Protein AF-A0A6P0K9B2-F1 (afdb_monomer_lite)

Sequence (78 aa):
MFLAGLVPKLQQAGHWKFTHFRPGEGEDPFHSLALALVPLFMPKVVGDEKFKETSKIAKYLYNEDYPLSLLYFYRNPT

pLDDT: mean 76.1, std 12.54, range [43.12, 90.69]

Structure (mmCIF, N/CA/C/O backbone):
data_AF-A0A6P0K9B2-F1
#
_entry.id   AF-A0A6P0K9B2-F1
#
loop_
_atom_site.group_PDB
_atom_site.id
_atom_site.type_symbol
_atom_site.label_atom_id
_atom_site.label_alt_id
_atom_site.label_comp_id
_atom_site.label_asym_id
_atom_site.label_entity_id
_atom_site.label_seq_id
_atom_site.pdbx_PDB_ins_code
_atom_site.Cartn_x
_atom_site.Cartn_y
_atom_site.Cartn_z
_atom_site.occupancy
_atom_site.B_iso_or_equiv
_atom_site.auth_seq_id
_atom_site.auth_comp_id
_atom_site.auth_asym_id
_atom_site.auth_atom_id
_atom_site.pdbx_PDB_model_num
ATOM 1 N N . MET A 1 1 ? -20.157 2.893 -14.187 1.00 49.66 1 MET A N 1
ATOM 2 C CA . MET A 1 1 ? -20.844 3.377 -12.967 1.00 49.66 1 MET A CA 1
ATOM 3 C C . MET A 1 1 ? -21.636 2.206 -12.369 1.00 49.66 1 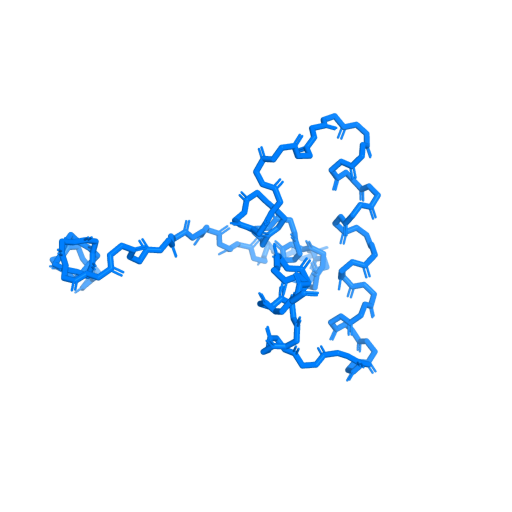MET A C 1
ATOM 5 O O . MET A 1 1 ? -22.801 2.060 -12.684 1.00 49.66 1 MET A O 1
ATOM 9 N N . PHE A 1 2 ? -20.997 1.286 -11.627 1.00 51.44 2 PHE A N 1
ATOM 10 C CA . PHE A 1 2 ? -21.653 0.039 -11.154 1.00 51.44 2 PHE A CA 1
ATOM 11 C C . PHE A 1 2 ? -21.367 -0.299 -9.673 1.00 51.44 2 PHE A C 1
ATOM 13 O O . PHE A 1 2 ? -22.070 -1.098 -9.071 1.00 51.44 2 PHE A O 1
ATOM 20 N N . LEU A 1 3 ? -20.380 0.356 -9.044 1.00 53.88 3 LEU A N 1
ATOM 21 C CA . LEU A 1 3 ? -19.967 0.084 -7.655 1.00 53.88 3 LEU A CA 1
ATOM 22 C C . LEU A 1 3 ? -20.570 1.039 -6.609 1.00 53.88 3 LEU A C 1
ATOM 24 O O . LEU A 1 3 ? -20.365 0.835 -5.413 1.00 53.88 3 LEU A O 1
ATOM 28 N N . ALA A 1 4 ? -21.332 2.057 -7.026 1.00 60.44 4 ALA A N 1
ATOM 29 C CA . ALA A 1 4 ? -21.812 3.119 -6.133 1.00 60.44 4 ALA A CA 1
ATOM 30 C C . ALA A 1 4 ? -22.708 2.609 -4.984 1.00 60.44 4 ALA A C 1
ATOM 32 O O . ALA A 1 4 ? -22.725 3.208 -3.915 1.00 60.44 4 ALA A O 1
ATOM 33 N N . GLY A 1 5 ? -23.405 1.481 -5.171 1.00 65.50 5 GLY A N 1
ATOM 34 C CA . GLY A 1 5 ? -24.225 0.849 -4.128 1.00 65.50 5 GLY A CA 1
ATOM 35 C C . GLY A 1 5 ? -23.525 -0.255 -3.325 1.00 65.50 5 GLY A C 1
ATOM 36 O O . GLY A 1 5 ? -24.042 -0.661 -2.286 1.00 65.50 5 GLY A O 1
ATOM 37 N N . LEU A 1 6 ? -22.368 -0.749 -3.781 1.00 72.56 6 LEU A N 1
ATOM 38 C CA . LEU A 1 6 ? -21.656 -1.855 -3.129 1.00 72.56 6 LEU A CA 1
ATOM 39 C C . LEU A 1 6 ? -20.740 -1.352 -2.008 1.00 72.56 6 LEU A C 1
ATOM 41 O O . LEU A 1 6 ? -20.719 -1.932 -0.926 1.00 72.56 6 LEU A O 1
ATOM 45 N N . VAL A 1 7 ? -20.036 -0.240 -2.242 1.00 72.69 7 VAL A N 1
ATOM 46 C CA . VAL A 1 7 ? -19.127 0.364 -1.253 1.00 72.69 7 VAL A CA 1
ATOM 47 C C . VAL A 1 7 ? -19.850 0.714 0.060 1.00 72.69 7 VAL A C 1
ATOM 49 O O . VAL A 1 7 ? -19.375 0.276 1.108 1.00 72.69 7 VAL A O 1
ATOM 52 N N . PRO A 1 8 ? -21.025 1.383 0.054 1.00 69.44 8 PRO A N 1
ATOM 53 C CA . PRO A 1 8 ? -21.737 1.709 1.293 1.00 69.44 8 PRO A CA 1
ATOM 54 C C . PRO A 1 8 ? -22.207 0.465 2.058 1.00 69.44 8 PRO A C 1
ATOM 56 O O . PRO A 1 8 ? -22.120 0.415 3.283 1.00 69.44 8 PRO A O 1
ATOM 59 N N . LYS A 1 9 ? -22.661 -0.573 1.340 1.00 76.50 9 LYS A N 1
ATOM 60 C CA . LYS A 1 9 ? -23.109 -1.837 1.945 1.00 76.50 9 LYS A CA 1
ATOM 61 C C . LYS A 1 9 ? -21.959 -2.586 2.618 1.00 76.50 9 LYS A C 1
ATOM 63 O O . LYS A 1 9 ? -22.125 -3.095 3.721 1.00 76.50 9 LYS A O 1
ATOM 68 N N . LEU A 1 10 ? -20.784 -2.619 1.989 1.00 73.38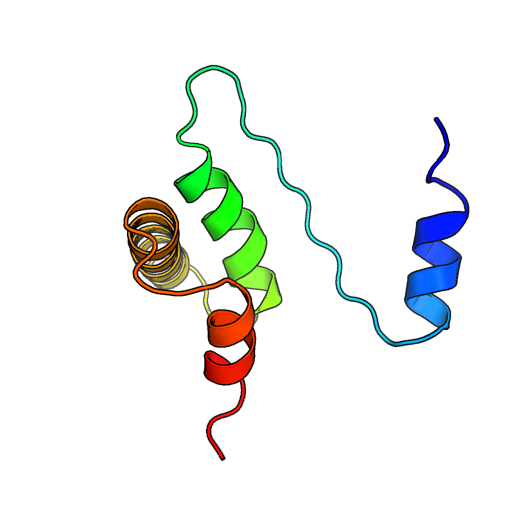 10 LEU A N 1
ATOM 69 C CA . LEU A 1 10 ? -19.593 -3.252 2.560 1.00 73.38 10 LEU A CA 1
ATOM 70 C C . LEU A 1 10 ? -19.052 -2.478 3.769 1.00 73.38 10 LEU A C 1
ATOM 72 O O . LEU A 1 10 ? -18.669 -3.092 4.761 1.00 73.38 10 LEU A O 1
ATOM 76 N N . GLN A 1 11 ? -19.085 -1.143 3.749 1.00 70.62 11 GLN A N 1
ATOM 77 C CA . GLN A 1 11 ? -18.718 -0.338 4.921 1.00 70.62 11 GLN A CA 1
ATOM 78 C C . GLN A 1 11 ? -19.589 -0.663 6.145 1.00 70.62 11 GLN A C 1
ATOM 80 O O . GLN A 1 11 ? -19.062 -0.789 7.249 1.00 70.62 11 GLN A O 1
ATOM 85 N N . GLN A 1 12 ? -20.897 -0.850 5.942 1.00 73.50 12 GLN A N 1
ATOM 86 C CA . GLN A 1 12 ? -21.851 -1.178 7.007 1.00 73.50 12 GLN A CA 1
ATOM 87 C C . GLN A 1 12 ? -21.734 -2.628 7.503 1.00 73.50 12 GLN A C 1
ATOM 89 O O . GLN A 1 12 ? -21.932 -2.879 8.687 1.00 73.50 12 GLN A O 1
ATOM 94 N N . ALA A 1 13 ? -21.403 -3.576 6.623 1.00 77.31 13 ALA A N 1
ATOM 95 C CA . ALA A 1 13 ? -21.438 -5.005 6.936 1.00 77.31 13 ALA A CA 1
ATOM 96 C C . ALA A 1 13 ? -20.216 -5.541 7.708 1.00 77.31 13 ALA A C 1
ATOM 98 O O . ALA A 1 13 ? -20.277 -6.660 8.211 1.00 77.31 13 ALA A O 1
ATOM 99 N N . GLY A 1 14 ? -19.097 -4.810 7.798 1.00 65.00 14 GLY A N 1
ATOM 100 C CA . GLY A 1 14 ? -17.895 -5.399 8.412 1.00 65.00 14 GLY A CA 1
ATOM 101 C C . GLY A 1 14 ? -16.669 -4.508 8.589 1.00 65.00 14 GLY A C 1
ATOM 102 O O . GLY A 1 14 ? -15.557 -5.022 8.533 1.00 65.00 14 GLY A O 1
ATOM 103 N N . HIS A 1 15 ? -16.831 -3.191 8.771 1.00 69.19 15 HIS A N 1
ATOM 104 C CA . HIS A 1 15 ? -15.708 -2.255 8.986 1.00 69.19 15 HIS A CA 1
ATOM 105 C C . HIS A 1 15 ? -14.637 -2.275 7.881 1.00 69.19 15 HIS A C 1
ATOM 107 O O . HIS A 1 15 ? -13.450 -2.043 8.134 1.00 69.19 15 HIS A O 1
ATOM 113 N N . TRP A 1 16 ? -15.050 -2.556 6.646 1.00 74.75 16 TRP A N 1
ATOM 114 C CA . TRP A 1 16 ? -14.151 -2.618 5.503 1.00 74.75 16 TRP A CA 1
ATOM 115 C C . TRP A 1 16 ? -13.456 -1.269 5.308 1.00 74.75 16 TRP A C 1
ATOM 117 O O . TRP A 1 16 ? -14.109 -0.224 5.228 1.00 74.75 16 TRP A O 1
ATOM 127 N N . LYS A 1 17 ? -12.122 -1.288 5.238 1.00 71.88 17 LYS A N 1
ATOM 128 C CA . LYS A 1 17 ? -11.327 -0.098 4.943 1.00 71.88 17 LYS A CA 1
ATOM 129 C C . LYS A 1 17 ? -11.037 -0.037 3.449 1.00 71.88 17 LYS A C 1
ATOM 131 O O . LYS A 1 17 ? -10.622 -1.028 2.856 1.00 71.88 17 LYS A O 1
ATOM 136 N N . PHE A 1 18 ? -11.214 1.139 2.864 1.00 78.06 18 PHE A N 1
ATOM 137 C CA . PHE A 1 18 ? -11.012 1.370 1.439 1.00 78.06 18 PHE A CA 1
ATOM 138 C C . PHE A 1 18 ? -9.808 2.276 1.222 1.00 78.06 18 PHE A C 1
ATOM 140 O O . PHE A 1 18 ? -9.560 3.191 2.006 1.00 78.06 18 PHE A O 1
ATOM 147 N N . THR A 1 19 ? -9.087 2.035 0.134 1.00 79.12 19 THR A N 1
ATOM 148 C CA . THR A 1 19 ? -8.066 2.947 -0.371 1.00 79.12 19 THR A CA 1
ATOM 149 C C . THR A 1 19 ? -8.241 3.131 -1.871 1.00 79.12 19 THR A C 1
ATOM 151 O O . THR A 1 19 ? -8.901 2.325 -2.529 1.00 79.12 19 THR A O 1
ATOM 154 N N . HIS A 1 20 ? -7.689 4.215 -2.402 1.00 77.81 20 HIS A N 1
ATOM 155 C CA . HIS A 1 20 ? -7.743 4.522 -3.823 1.00 77.81 20 HIS A CA 1
ATOM 156 C C . HIS A 1 20 ? -6.366 4.291 -4.425 1.00 77.81 20 HIS A C 1
ATOM 158 O O . HIS A 1 20 ? -5.384 4.877 -3.981 1.00 77.81 20 HIS A O 1
ATOM 164 N N . PHE A 1 21 ? -6.321 3.449 -5.449 1.00 82.25 21 PHE A N 1
ATOM 165 C CA . PHE A 1 21 ? -5.124 3.163 -6.219 1.00 82.25 21 PHE A CA 1
ATOM 166 C C . PHE A 1 21 ? -5.325 3.679 -7.640 1.00 82.25 21 PHE A C 1
ATOM 168 O O . PHE A 1 21 ? -6.325 3.364 -8.289 1.00 82.25 21 PHE A O 1
ATOM 175 N N . ARG A 1 22 ? -4.391 4.505 -8.104 1.00 76.56 22 ARG A N 1
ATOM 176 C CA . ARG A 1 22 ? -4.311 4.956 -9.490 1.00 76.56 22 ARG A CA 1
ATOM 177 C C . ARG A 1 22 ? -2.858 4.799 -9.926 1.00 76.56 22 ARG A C 1
ATOM 179 O O . ARG A 1 22 ? -2.055 5.627 -9.523 1.00 76.56 22 ARG A O 1
ATOM 186 N N . PRO A 1 23 ? -2.509 3.745 -10.672 1.00 74.12 23 PRO A N 1
ATOM 187 C CA . PRO A 1 23 ? -1.226 3.680 -11.347 1.00 74.12 23 PRO A CA 1
ATOM 188 C C . PRO A 1 23 ? -1.354 4.584 -12.572 1.00 74.12 23 PRO A C 1
ATOM 190 O O . PRO A 1 23 ? -1.952 4.186 -13.571 1.00 74.12 23 PRO A O 1
ATOM 193 N N . GLY A 1 24 ? -0.943 5.846 -12.466 1.00 66.38 24 GLY A N 1
ATOM 194 C CA . GLY A 1 24 ? -0.899 6.715 -13.641 1.00 66.38 24 GLY A CA 1
ATOM 195 C C . GLY A 1 24 ? -0.005 6.117 -14.736 1.00 66.38 24 GLY A C 1
ATOM 196 O O . GLY A 1 24 ? 0.843 5.264 -14.469 1.00 66.38 24 GLY A O 1
ATOM 197 N N . GLU A 1 25 ? -0.167 6.566 -15.980 1.00 64.50 25 GLU A N 1
ATOM 198 C CA . GLU A 1 25 ? 0.809 6.243 -17.025 1.00 64.50 25 GLU A CA 1
ATOM 199 C C . GLU A 1 25 ? 2.186 6.805 -16.633 1.00 64.50 25 GLU A C 1
ATOM 201 O O . GLU A 1 25 ? 2.313 7.987 -16.319 1.00 64.50 25 GLU A O 1
ATOM 206 N N . GLY A 1 26 ? 3.215 5.952 -16.628 1.00 68.69 26 GLY A N 1
ATOM 207 C CA . GLY A 1 26 ? 4.581 6.328 -16.244 1.00 68.69 26 GLY A CA 1
ATOM 208 C C . GLY A 1 26 ? 4.874 6.316 -14.737 1.00 68.69 26 GLY A C 1
ATOM 209 O O . GLY A 1 26 ? 6.007 6.600 -14.353 1.00 68.69 26 GLY A O 1
ATOM 210 N N . GLU A 1 27 ? 3.906 5.968 -13.885 1.00 73.88 27 GLU A N 1
ATOM 211 C CA . GLU A 1 27 ? 4.144 5.766 -12.451 1.00 73.88 27 GLU A CA 1
ATOM 212 C C . GLU A 1 27 ? 4.568 4.322 -12.141 1.00 73.88 27 GLU A C 1
ATOM 214 O O . GLU A 1 27 ? 4.109 3.376 -12.782 1.00 73.88 27 GLU A O 1
ATOM 219 N N . ASP A 1 28 ? 5.415 4.140 -11.122 1.00 85.94 28 ASP A N 1
ATOM 220 C CA . ASP A 1 28 ? 5.730 2.814 -10.584 1.00 85.94 28 ASP A CA 1
ATOM 221 C C . ASP A 1 28 ? 4.473 2.235 -9.897 1.00 85.94 28 ASP A C 1
ATOM 223 O O . ASP A 1 28 ? 4.050 2.749 -8.852 1.00 85.94 28 ASP A O 1
ATOM 227 N N . PRO A 1 29 ? 3.863 1.163 -10.441 1.00 86.94 29 PRO A N 1
ATOM 228 C CA . PRO A 1 29 ? 2.609 0.628 -9.925 1.00 86.94 29 PRO A CA 1
ATOM 229 C C . PRO A 1 29 ? 2.746 0.068 -8.504 1.00 86.94 29 PRO A C 1
ATOM 231 O O . PRO A 1 29 ? 1.783 0.120 -7.739 1.00 86.94 29 PRO A O 1
ATOM 234 N N . PHE A 1 30 ? 3.925 -0.426 -8.116 1.00 88.50 30 PHE A N 1
ATOM 235 C CA . PHE A 1 30 ? 4.178 -0.934 -6.769 1.00 88.50 30 PHE A CA 1
ATOM 236 C C . PHE A 1 30 ? 4.346 0.207 -5.774 1.00 88.50 30 PHE A C 1
ATOM 238 O O . PHE A 1 30 ? 3.846 0.119 -4.651 1.00 88.50 30 PHE A O 1
ATOM 245 N N . HIS A 1 31 ? 4.976 1.306 -6.193 1.00 89.88 31 HIS A N 1
ATOM 246 C CA . HIS A 1 31 ? 5.040 2.523 -5.392 1.00 89.88 31 HIS A CA 1
ATOM 247 C C . HIS A 1 31 ? 3.654 3.146 -5.195 1.00 89.88 31 HIS A C 1
ATOM 249 O O . HIS A 1 31 ? 3.264 3.415 -4.058 1.00 89.88 31 HIS A O 1
ATOM 255 N N . SER A 1 32 ? 2.872 3.308 -6.267 1.00 89.81 32 SER A N 1
ATOM 256 C CA . SER A 1 32 ? 1.510 3.853 -6.189 1.00 89.81 32 SER A CA 1
ATOM 257 C C . SER A 1 32 ? 0.583 2.952 -5.358 1.00 89.81 32 SER A C 1
ATOM 259 O O . SER A 1 32 ? -0.269 3.450 -4.616 1.00 89.81 32 SER A O 1
ATOM 261 N N . LEU A 1 33 ? 0.772 1.627 -5.404 1.00 89.12 33 LEU A N 1
ATOM 262 C CA . LEU A 1 33 ? 0.040 0.685 -4.556 1.00 89.12 33 LEU A CA 1
ATOM 263 C C . LEU A 1 33 ? 0.466 0.825 -3.093 1.00 89.12 33 LEU A C 1
ATOM 265 O O . LEU A 1 33 ? -0.386 0.984 -2.221 1.00 89.12 33 LEU A O 1
ATOM 269 N N . ALA A 1 34 ? 1.769 0.836 -2.811 1.00 89.69 34 ALA A N 1
ATOM 270 C CA . ALA A 1 34 ? 2.286 1.035 -1.463 1.00 89.69 34 ALA A CA 1
ATOM 271 C C . ALA A 1 34 ? 1.784 2.353 -0.850 1.00 89.69 34 ALA A C 1
ATOM 273 O O . ALA A 1 34 ? 1.352 2.370 0.302 1.00 89.69 34 ALA A O 1
ATOM 274 N N . LEU A 1 35 ? 1.739 3.433 -1.634 1.00 90.31 35 LEU A N 1
ATOM 275 C CA . LEU A 1 35 ? 1.257 4.745 -1.199 1.00 90.31 35 LEU A CA 1
ATOM 276 C C . LEU A 1 35 ? -0.215 4.695 -0.763 1.00 90.31 35 LEU A C 1
ATOM 278 O O . LEU A 1 35 ? -0.598 5.334 0.220 1.00 90.31 35 LEU A O 1
ATOM 282 N N . ALA A 1 36 ? -1.035 3.918 -1.476 1.00 89.44 36 ALA A N 1
ATOM 283 C CA . ALA A 1 36 ? -2.434 3.684 -1.139 1.00 89.44 36 ALA A CA 1
ATOM 284 C C . ALA A 1 36 ? -2.583 2.804 0.119 1.00 89.44 36 ALA A C 1
ATOM 286 O O . ALA A 1 36 ? -3.515 2.988 0.906 1.00 89.44 36 ALA A O 1
ATOM 287 N N . LEU A 1 37 ? -1.664 1.863 0.338 1.00 87.94 37 LEU A N 1
ATOM 288 C CA . LEU A 1 37 ? -1.703 0.906 1.445 1.00 87.94 37 LEU A CA 1
ATOM 289 C C . LEU A 1 37 ? -1.178 1.474 2.775 1.00 87.94 37 LEU A C 1
ATOM 291 O O . LEU A 1 37 ? -1.746 1.173 3.825 1.00 87.94 37 LEU A O 1
ATOM 295 N N . VAL A 1 38 ? -0.141 2.317 2.762 1.00 87.69 38 VAL A N 1
ATOM 296 C CA . VAL A 1 38 ? 0.464 2.885 3.985 1.00 87.69 38 VAL A CA 1
ATOM 297 C C . VAL A 1 38 ? -0.556 3.557 4.915 1.00 87.69 38 VAL A C 1
ATOM 299 O O . VAL A 1 38 ? -0.619 3.159 6.074 1.00 87.69 38 VAL A O 1
ATOM 302 N N . PRO A 1 39 ? -1.414 4.502 4.485 1.00 84.69 39 PRO A N 1
ATOM 303 C CA . PRO A 1 39 ? -2.392 5.115 5.392 1.00 84.69 39 PRO A CA 1
ATOM 304 C C . PRO A 1 39 ? -3.461 4.122 5.885 1.00 84.69 39 PRO A C 1
ATOM 306 O O . PRO A 1 39 ? -4.083 4.347 6.924 1.00 84.69 39 PRO A O 1
ATOM 309 N N . LEU A 1 40 ? -3.669 3.010 5.171 1.00 84.12 40 LEU A N 1
ATOM 310 C CA . LEU A 1 40 ? -4.626 1.965 5.537 1.00 84.12 40 LEU A CA 1
ATOM 311 C C . LEU A 1 40 ? -4.113 1.092 6.693 1.00 84.12 40 LEU A C 1
ATOM 313 O O . LEU A 1 40 ? -4.858 0.792 7.641 1.00 84.12 40 LEU A O 1
ATOM 317 N N . PHE A 1 41 ? -2.845 0.685 6.598 1.00 79.88 41 PHE A N 1
ATOM 318 C CA . PHE A 1 41 ? -2.174 -0.204 7.549 1.00 79.88 41 PHE A CA 1
ATOM 319 C C . PHE A 1 41 ? -1.494 0.550 8.692 1.00 79.88 41 PHE A C 1
ATOM 321 O O . PHE A 1 41 ? -1.506 0.080 9.828 1.00 79.88 41 PHE A O 1
ATOM 328 N N . MET A 1 42 ? -0.966 1.738 8.407 1.00 85.38 42 MET A N 1
ATOM 329 C CA . MET A 1 42 ? -0.134 2.544 9.297 1.00 85.38 42 MET A CA 1
ATOM 330 C C . MET A 1 42 ? -0.692 3.975 9.429 1.00 85.38 42 MET A C 1
ATOM 332 O O . MET A 1 42 ? -0.023 4.945 9.080 1.00 85.38 42 MET A O 1
ATOM 336 N N . PRO A 1 43 ? -1.914 4.156 9.967 1.00 81.88 43 PRO A N 1
ATOM 337 C CA . PRO A 1 43 ? -2.580 5.464 10.006 1.00 81.88 43 PRO A CA 1
ATOM 338 C C . PRO A 1 43 ? -1.866 6.512 10.875 1.00 81.88 43 PRO A C 1
ATOM 340 O O . PRO A 1 43 ? -2.199 7.690 10.801 1.00 81.88 43 PRO A O 1
ATOM 343 N N . LYS A 1 44 ? -0.912 6.094 11.719 1.00 85.88 44 LYS A N 1
ATOM 344 C CA . LYS A 1 44 ? -0.116 6.982 12.579 1.00 85.88 44 LYS A CA 1
ATOM 345 C C . LYS A 1 44 ? 1.161 7.499 11.904 1.00 85.88 44 LYS A C 1
ATOM 347 O O . LYS A 1 44 ? 1.785 8.404 12.444 1.00 85.88 44 LYS A O 1
ATOM 352 N N . VAL A 1 45 ? 1.551 6.929 10.762 1.00 84.50 45 VAL A N 1
ATOM 353 C CA . VAL A 1 45 ? 2.771 7.307 10.040 1.00 84.50 45 VAL A CA 1
ATOM 354 C C . VAL A 1 45 ? 2.487 8.543 9.186 1.00 84.50 45 VAL A C 1
ATOM 356 O O . VAL A 1 45 ? 1.588 8.540 8.342 1.00 84.50 45 VAL A O 1
ATOM 359 N N . VAL A 1 46 ? 3.254 9.611 9.407 1.00 84.94 46 VAL A N 1
ATOM 360 C CA . VAL A 1 46 ? 3.065 10.929 8.777 1.00 84.94 46 VAL A CA 1
ATOM 361 C C . VAL A 1 46 ? 4.393 11.496 8.271 1.00 84.94 46 VAL A C 1
ATOM 363 O O . VAL A 1 46 ? 5.463 11.013 8.630 1.00 84.94 46 VAL A O 1
ATOM 366 N N . GLY A 1 47 ? 4.326 12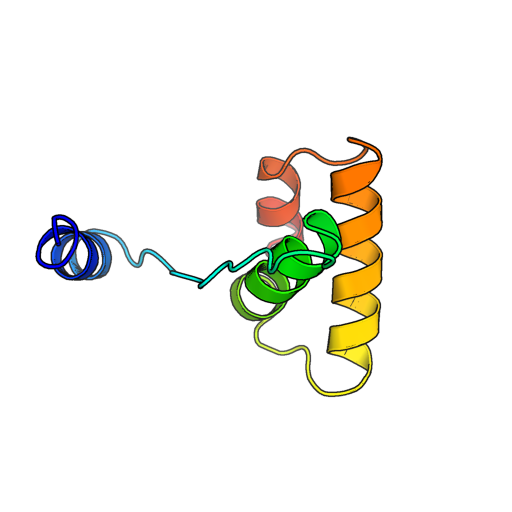.524 7.420 1.00 86.38 47 GLY A N 1
ATOM 367 C CA . GLY A 1 47 ? 5.515 13.225 6.921 1.00 86.38 47 GLY A CA 1
ATOM 368 C C . GLY A 1 47 ? 6.514 12.295 6.224 1.00 86.38 47 GLY A C 1
ATOM 369 O O . GLY A 1 47 ? 6.123 11.402 5.469 1.00 86.38 47 GLY A O 1
ATOM 370 N N . ASP A 1 48 ? 7.799 12.491 6.501 1.00 88.69 48 ASP A N 1
ATOM 371 C CA . ASP A 1 48 ? 8.900 11.768 5.853 1.00 88.69 48 ASP A CA 1
ATOM 372 C C . ASP A 1 48 ? 8.888 10.259 6.136 1.00 88.69 48 ASP A C 1
ATOM 374 O O . ASP A 1 48 ? 9.319 9.457 5.302 1.00 88.69 48 ASP A O 1
ATOM 378 N N . GLU A 1 49 ? 8.356 9.839 7.287 1.00 86.44 49 GLU A N 1
ATOM 379 C CA . GLU A 1 49 ? 8.219 8.418 7.621 1.00 86.44 49 GLU A CA 1
ATOM 380 C C . GLU A 1 49 ? 7.256 7.711 6.666 1.00 86.44 49 GLU A C 1
ATOM 382 O O . GLU A 1 49 ? 7.500 6.573 6.265 1.00 86.44 49 GLU A O 1
ATOM 387 N N . LYS A 1 50 ? 6.212 8.410 6.201 1.00 88.00 50 LYS A N 1
ATOM 388 C CA . LYS A 1 50 ? 5.267 7.871 5.216 1.00 88.00 50 LYS A CA 1
ATOM 389 C C . LYS A 1 50 ? 5.971 7.529 3.909 1.00 88.00 50 LYS A C 1
ATOM 391 O O . LYS A 1 50 ? 5.685 6.491 3.315 1.00 88.00 50 LYS A O 1
ATOM 396 N N . PHE A 1 51 ? 6.898 8.376 3.467 1.00 89.12 51 PHE A N 1
ATOM 397 C CA . PHE A 1 51 ? 7.660 8.140 2.244 1.00 89.12 51 PHE A CA 1
ATOM 398 C C . PHE A 1 51 ? 8.619 6.949 2.391 1.00 89.12 51 PHE A C 1
ATOM 400 O O . PHE A 1 51 ? 8.707 6.107 1.492 1.00 89.12 51 PHE A O 1
ATOM 407 N N . LYS A 1 52 ? 9.288 6.833 3.548 1.00 90.69 52 LYS A N 1
ATOM 408 C CA . LYS A 1 52 ? 10.170 5.697 3.862 1.00 90.69 52 LYS A CA 1
ATOM 409 C C . LYS A 1 52 ? 9.407 4.373 3.871 1.00 90.69 52 LY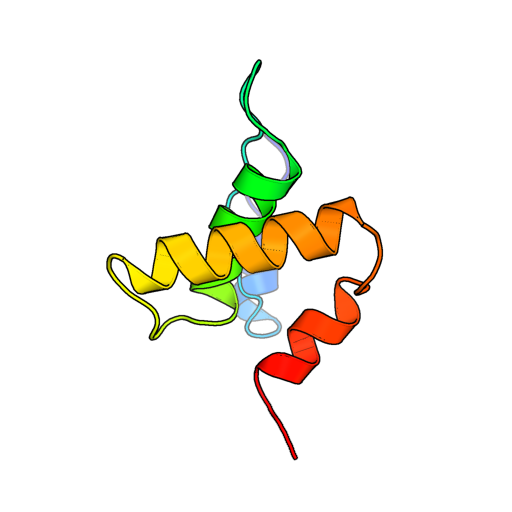S A C 1
ATOM 411 O O . LYS A 1 52 ? 9.821 3.439 3.186 1.00 90.69 52 LYS A O 1
ATOM 416 N N . GLU A 1 53 ? 8.274 4.308 4.570 1.00 89.50 53 GLU A N 1
ATOM 417 C CA . GLU A 1 53 ? 7.445 3.098 4.627 1.00 89.50 53 GLU A CA 1
ATOM 418 C C . GLU A 1 53 ? 6.831 2.757 3.265 1.00 89.50 53 GLU A C 1
ATOM 420 O O . GLU A 1 53 ? 6.844 1.596 2.859 1.00 89.50 53 GLU A O 1
ATOM 425 N N . THR A 1 54 ? 6.390 3.760 2.498 1.00 90.56 54 THR A N 1
ATOM 426 C CA . THR A 1 54 ? 5.899 3.555 1.123 1.00 90.56 54 THR A CA 1
ATOM 427 C C . THR A 1 54 ? 6.974 2.906 0.255 1.00 90.56 54 THR A C 1
ATOM 429 O O . THR A 1 54 ? 6.725 1.905 -0.409 1.00 90.56 54 THR A O 1
ATOM 432 N N . SER A 1 55 ? 8.198 3.434 0.303 1.00 90.06 55 SER A N 1
ATOM 433 C CA . SER A 1 55 ? 9.321 2.926 -0.490 1.00 90.06 55 SER A CA 1
ATOM 434 C C . SER A 1 55 ? 9.733 1.511 -0.079 1.00 90.06 55 SER A C 1
ATOM 436 O O . SER A 1 55 ? 10.099 0.697 -0.926 1.00 90.06 55 SER A O 1
ATOM 438 N N . LYS A 1 56 ? 9.667 1.201 1.220 1.00 88.88 56 LYS A N 1
ATOM 439 C CA . LYS A 1 56 ? 9.958 -0.129 1.763 1.00 88.88 56 LYS A CA 1
ATOM 440 C C . LYS A 1 56 ? 8.921 -1.156 1.300 1.00 88.88 56 LYS A C 1
ATOM 442 O O . LYS A 1 56 ? 9.293 -2.199 0.772 1.00 88.88 56 LYS A O 1
ATOM 447 N N . ILE A 1 57 ? 7.634 -0.835 1.435 1.00 87.56 57 ILE A N 1
ATOM 448 C CA . ILE A 1 57 ? 6.534 -1.705 1.001 1.00 87.56 57 ILE A CA 1
ATOM 449 C C . ILE A 1 57 ? 6.558 -1.902 -0.517 1.00 87.56 57 ILE A C 1
ATOM 451 O O . ILE A 1 57 ? 6.396 -3.028 -0.973 1.00 87.56 57 ILE A O 1
ATOM 455 N N . ALA A 1 58 ? 6.822 -0.853 -1.299 1.00 90.00 58 ALA A N 1
ATOM 456 C CA . ALA A 1 58 ? 6.923 -0.950 -2.755 1.00 90.00 58 ALA A CA 1
ATOM 457 C C . ALA A 1 58 ? 7.987 -1.968 -3.193 1.00 90.00 58 ALA A C 1
ATOM 459 O O . ALA A 1 58 ? 7.713 -2.829 -4.024 1.00 90.00 58 ALA A O 1
ATOM 460 N N . LYS A 1 59 ? 9.174 -1.925 -2.571 1.00 88.25 59 LYS A N 1
ATOM 461 C CA . LYS A 1 59 ? 10.251 -2.893 -2.828 1.00 88.25 59 LYS A CA 1
ATOM 462 C C . LYS A 1 59 ? 9.839 -4.324 -2.489 1.00 88.25 59 LYS A C 1
ATOM 464 O O . LYS A 1 59 ? 10.134 -5.230 -3.258 1.00 88.25 59 LYS A O 1
ATOM 469 N N . TYR A 1 60 ? 9.138 -4.527 -1.375 1.00 85.81 60 TYR A N 1
ATOM 470 C CA . TYR A 1 60 ? 8.653 -5.858 -1.006 1.00 85.81 60 TYR A CA 1
ATOM 471 C C . TYR A 1 60 ? 7.594 -6.396 -1.964 1.00 85.81 60 TYR A C 1
ATOM 473 O O . TYR A 1 60 ? 7.623 -7.577 -2.293 1.00 85.81 60 TYR A O 1
ATOM 481 N N . LEU A 1 61 ? 6.679 -5.539 -2.422 1.00 85.25 61 LEU A N 1
ATOM 482 C CA . LEU A 1 61 ? 5.677 -5.920 -3.413 1.00 85.25 61 LEU A CA 1
ATOM 483 C C . LEU A 1 61 ? 6.325 -6.265 -4.761 1.00 85.25 61 LEU A C 1
ATOM 485 O O . LEU A 1 61 ? 5.870 -7.192 -5.420 1.00 85.25 61 LEU A O 1
ATOM 489 N N . TYR A 1 62 ? 7.381 -5.542 -5.146 1.00 86.12 62 TYR A N 1
ATOM 490 C CA . TYR A 1 62 ? 8.124 -5.784 -6.384 1.00 86.12 62 TYR A CA 1
ATOM 491 C C . TYR A 1 62 ? 8.929 -7.091 -6.350 1.00 86.12 62 TYR A C 1
ATOM 493 O O . TYR A 1 62 ? 8.930 -7.836 -7.323 1.00 86.12 62 TYR A O 1
ATOM 501 N N . ASN A 1 63 ? 9.604 -7.384 -5.236 1.00 83.44 63 ASN A N 1
ATOM 502 C CA . ASN A 1 63 ? 10.450 -8.574 -5.104 1.00 83.44 63 ASN A CA 1
ATOM 503 C C . ASN A 1 63 ? 9.672 -9.873 -4.823 1.00 83.44 63 ASN A C 1
ATOM 505 O O . ASN A 1 63 ? 10.292 -10.922 -4.697 1.00 83.44 63 ASN A O 1
ATOM 509 N N . GLU A 1 64 ? 8.348 -9.806 -4.639 1.00 70.25 64 GLU A N 1
ATOM 510 C CA . GLU A 1 64 ? 7.505 -10.909 -4.138 1.00 70.25 64 GLU A CA 1
ATOM 511 C C . GLU A 1 64 ? 7.925 -11.469 -2.759 1.00 70.25 64 GLU A C 1
ATOM 513 O O . GLU A 1 64 ? 7.383 -12.472 -2.298 1.00 70.25 64 GLU A O 1
ATOM 518 N N . ASP A 1 65 ? 8.828 -10.784 -2.047 1.00 66.88 65 ASP A N 1
ATOM 519 C CA . ASP A 1 65 ? 9.374 -11.220 -0.754 1.00 66.88 65 ASP A CA 1
ATOM 520 C C . ASP A 1 65 ? 8.291 -11.337 0.337 1.00 66.88 65 ASP A C 1
ATOM 522 O O . ASP A 1 65 ? 8.476 -12.034 1.336 1.00 66.88 65 ASP A O 1
ATOM 526 N N . TYR A 1 66 ? 7.162 -10.636 0.173 1.00 64.94 66 TYR A N 1
ATOM 527 C CA . TYR A 1 66 ? 6.064 -10.593 1.136 1.00 64.94 66 TYR A CA 1
ATOM 528 C C . TYR A 1 66 ? 4.694 -10.626 0.435 1.00 64.94 66 TYR A C 1
ATOM 530 O O . TYR A 1 66 ? 4.304 -9.634 -0.190 1.00 64.94 66 TYR A O 1
ATOM 538 N N . PRO A 1 67 ? 3.894 -11.700 0.583 1.00 67.44 67 PRO A N 1
ATOM 539 C CA . PRO A 1 67 ? 2.517 -11.697 0.107 1.00 67.44 67 PRO A CA 1
ATOM 540 C C . PRO A 1 67 ? 1.699 -10.628 0.843 1.00 67.44 67 PRO A C 1
ATOM 542 O O . PRO A 1 67 ? 1.900 -10.371 2.032 1.00 67.44 67 PRO A O 1
ATOM 545 N N . LEU A 1 68 ? 0.715 -10.036 0.157 1.00 66.25 68 LEU A N 1
ATOM 546 C CA . LEU A 1 68 ? -0.177 -9.004 0.715 1.00 66.25 68 LEU A CA 1
ATOM 547 C C . LEU A 1 68 ? -0.851 -9.424 2.037 1.00 66.25 68 LEU A C 1
ATOM 549 O O . LEU A 1 68 ? -1.185 -8.572 2.860 1.00 66.25 68 LEU A O 1
ATOM 553 N N . SER A 1 69 ? -1.026 -10.728 2.267 1.00 68.00 69 SER A N 1
ATOM 554 C CA . SER A 1 69 ? -1.530 -11.286 3.525 1.00 68.00 69 SER A CA 1
ATOM 555 C C . SER A 1 69 ? -0.610 -11.014 4.723 1.00 68.00 69 SER A C 1
ATOM 557 O O . SER A 1 69 ? -1.108 -10.781 5.821 1.00 68.00 69 SER A O 1
ATOM 559 N N . LEU A 1 70 ? 0.713 -10.974 4.532 1.00 64.56 70 LEU A N 1
ATOM 560 C CA . LEU A 1 70 ? 1.691 -10.711 5.594 1.00 64.56 70 LEU A CA 1
ATOM 561 C C . LEU A 1 70 ? 1.732 -9.236 6.030 1.00 64.56 70 LEU A C 1
ATOM 563 O O . LEU A 1 70 ? 1.960 -8.957 7.208 1.00 64.56 70 LEU A O 1
ATOM 567 N N . LEU A 1 71 ? 1.407 -8.289 5.141 1.00 66.25 71 LEU A N 1
ATOM 568 C CA . LEU A 1 71 ? 1.224 -6.871 5.507 1.00 66.25 71 LEU A CA 1
ATOM 569 C C . LEU A 1 71 ? 0.108 -6.677 6.546 1.00 66.25 71 LEU A C 1
ATOM 571 O O . LEU A 1 71 ? 0.161 -5.751 7.355 1.00 66.25 71 LEU A O 1
ATOM 575 N N . TYR A 1 72 ? -0.882 -7.572 6.562 1.00 61.91 72 TYR A N 1
ATOM 576 C CA . TYR A 1 72 ? -1.970 -7.550 7.538 1.00 61.91 72 TYR A CA 1
ATOM 577 C C . TYR A 1 72 ? -1.493 -7.905 8.957 1.00 61.91 72 TYR A C 1
ATOM 579 O O . TYR A 1 72 ? -1.986 -7.331 9.930 1.00 61.91 72 TYR A O 1
ATOM 587 N N . PHE A 1 73 ? -0.509 -8.803 9.076 1.00 56.38 73 PHE A N 1
ATOM 588 C CA . PHE A 1 73 ? 0.068 -9.232 10.355 1.00 56.38 73 PHE A CA 1
ATOM 589 C C . PHE A 1 73 ? 1.031 -8.198 10.948 1.00 56.38 73 PHE A C 1
ATOM 591 O O . PHE A 1 73 ? 1.088 -8.048 12.164 1.00 56.38 73 PHE A O 1
A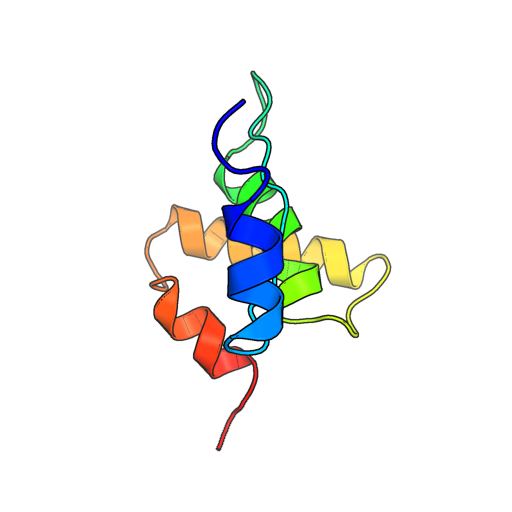TOM 598 N N . TYR A 1 74 ? 1.704 -7.398 10.113 1.00 57.66 74 TYR A N 1
ATOM 599 C CA . TYR A 1 74 ? 2.597 -6.319 10.568 1.00 57.66 74 TYR A CA 1
ATOM 600 C C . TYR A 1 74 ? 1.882 -5.256 11.435 1.00 57.66 74 TYR A C 1
ATOM 602 O O . TYR A 1 74 ? 2.514 -4.537 12.204 1.00 57.66 74 TYR A O 1
ATOM 610 N N . ARG A 1 75 ? 0.546 -5.164 11.347 1.00 56.53 75 ARG A N 1
ATOM 611 C CA . ARG A 1 75 ? -0.296 -4.266 12.157 1.00 56.53 75 ARG A CA 1
ATOM 612 C C . ARG A 1 75 ? -0.541 -4.767 13.588 1.00 56.53 75 ARG A C 1
ATOM 614 O O . ARG A 1 75 ? -0.812 -3.946 14.458 1.00 56.53 75 ARG A O 1
ATOM 621 N N . ASN A 1 76 ? -0.501 -6.077 13.812 1.00 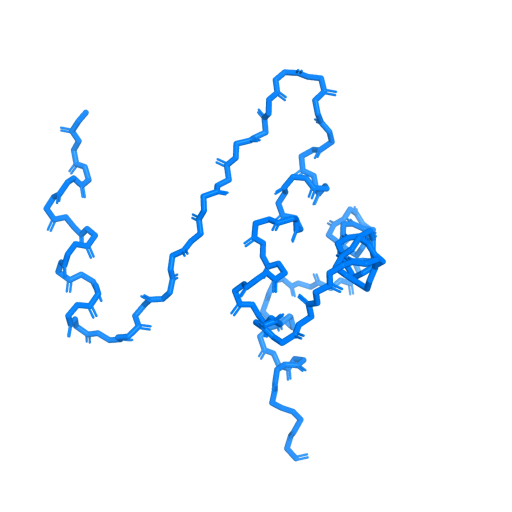46.91 76 ASN A N 1
ATOM 622 C CA . ASN A 1 76 ? -0.823 -6.717 15.087 1.00 46.91 76 ASN A CA 1
ATOM 623 C C . ASN A 1 76 ? 0.201 -7.828 15.353 1.00 46.91 76 ASN A C 1
ATOM 625 O O . ASN A 1 76 ? -0.088 -8.995 15.074 1.00 46.91 76 ASN A O 1
ATOM 629 N N . PRO A 1 77 ? 1.394 -7.490 15.870 1.00 43.12 77 PRO A N 1
ATOM 630 C CA . PRO A 1 77 ? 2.227 -8.501 16.490 1.00 43.12 77 PRO A CA 1
ATOM 631 C C . PRO A 1 77 ? 1.468 -8.990 17.730 1.00 43.12 77 PRO A C 1
ATOM 633 O O . PRO A 1 77 ? 1.035 -8.179 18.549 1.00 43.12 77 PRO A O 1
ATOM 636 N N . THR A 1 78 ? 1.215 -10.295 17.801 1.00 48.34 78 THR A N 1
ATOM 637 C CA . THR A 1 78 ? 0.789 -10.970 19.038 1.00 48.34 78 THR A CA 1
ATOM 638 C C . THR A 1 78 ? 1.709 -10.631 20.197 1.00 48.34 78 THR A C 1
ATOM 640 O O . THR A 1 78 ? 2.936 -10.596 19.944 1.00 48.34 78 THR A O 1
#

Secondary structure (DSSP, 8-state):
---TTHHHHHHHHH----------TTS-HHHHHHHHHHHHH-TT--HHHHHHHHHHHHHHHHTT-S-HHHHHHTT---

Foldseek 3Di:
DPCPVVVVVVCVPDVDDDFDADQPVPRLRLLSVLLRCCCVLPVPQDDPSSVVSSVVRSVCVVVVVDDPVVSNCVSDDD

Radius of gyration: 14.09 Å; chains: 1; bounding box: 35×25×36 Å